Protein AF-A0A8T7CTF7-F1 (afdb_monomer_lite)

Foldseek 3Di:
DPPVVVLVVVLVVLVVVVVVLLVVVVVVLVVVLVVLVVVLVVLVVVLVVLVVVLVVLVVVVVVVVVVVVVDPDDDDPVNVVVVVVNVVSNVLNVVLNVVSVVLNVQSVVLSVVSVVLSVVLVVLVVVLVVVLVVCVVPDSVVSVVSSVVNVVSSVVSVVVNVVSDGDPDPDPPDPDDPDD

Radius of gyration: 29.16 Å; chains: 1; bounding box: 68×22×89 Å

Sequence (180 aa):
MNESNTDDTEANEMLASLANDIVNLMLREHQSIHQELDHVSNLISDASKSLSSSFDEINTIAIKQNSLLNTDSKVSKETSDDLATQLKKNQLNVVTALQFDDIVQQLTKHSQSRTSHIQMMFNKLATYLDEIKELEYKSAPAINDRIHDLRHDVAKLRIELEKENPVKQTSLSTGKTELF

Secondary structure (DSSP, 8-state):
--SHHHHHHHHHHHHHHHHHHHHHHHHHHHHHHHHHHHHHHHHHHHHHHHHHHHHHHHHHHHHHHHHHHHS-----HHHHHHHHHHHHHHHHHHHHHHHHHHHHHHHHHHHHHHHHHHHHHHHHHHHHHHHHHHHTTS-HHHHHHHHHHHHHHHHHHHHHHHH--------SSS------

pLDDT: mean 72.32, std 11.38, range [35.06, 88.56]

Structure (mmCIF, N/CA/C/O backbone):
data_AF-A0A8T7CTF7-F1
#
_entry.id   AF-A0A8T7CTF7-F1
#
loop_
_atom_site.group_PDB
_atom_site.id
_atom_site.type_symbol
_atom_site.label_atom_id
_atom_site.label_alt_id
_atom_site.label_comp_id
_atom_site.label_asym_id
_atom_site.label_entity_id
_atom_site.label_seq_id
_atom_site.pdbx_PDB_ins_code
_atom_site.Cartn_x
_atom_site.Cartn_y
_atom_site.Cartn_z
_atom_site.occupancy
_atom_site.B_iso_or_equiv
_atom_site.auth_seq_id
_atom_site.auth_comp_id
_atom_site.auth_asym_id
_atom_site.auth_atom_id
_atom_site.pdbx_PDB_model_num
ATOM 1 N N . MET A 1 1 ? 33.458 -0.706 -40.848 1.00 43.38 1 MET A N 1
ATOM 2 C CA . MET A 1 1 ? 32.099 -1.274 -40.691 1.00 43.38 1 MET A CA 1
ATOM 3 C C . MET A 1 1 ? 31.986 -2.070 -39.380 1.00 43.38 1 MET A C 1
ATOM 5 O O . MET A 1 1 ? 31.510 -3.190 -39.410 1.00 43.38 1 MET A O 1
ATOM 9 N N . ASN A 1 2 ? 32.408 -1.508 -38.234 1.00 49.97 2 ASN A N 1
ATOM 10 C CA . ASN A 1 2 ? 32.326 -2.175 -36.916 1.00 49.97 2 ASN A CA 1
ATOM 11 C C . ASN A 1 2 ? 31.621 -1.332 -35.830 1.00 49.97 2 ASN A C 1
ATOM 13 O O . ASN A 1 2 ? 31.366 -1.853 -34.753 1.00 49.97 2 ASN A O 1
ATOM 17 N N . GLU A 1 3 ? 31.292 -0.062 -36.087 1.00 53.16 3 GLU A N 1
ATOM 18 C CA . GLU A 1 3 ? 30.672 0.820 -35.079 1.00 53.16 3 GLU A CA 1
ATOM 19 C C . GLU A 1 3 ? 29.203 0.448 -34.799 1.00 53.16 3 GLU A C 1
ATOM 21 O O . GLU A 1 3 ? 28.811 0.379 -33.643 1.00 53.16 3 GLU A O 1
ATOM 26 N N . SER A 1 4 ? 28.434 0.044 -35.819 1.00 55.75 4 SER A N 1
ATOM 27 C CA . SER A 1 4 ? 26.998 -0.284 -35.685 1.00 55.75 4 SER A CA 1
ATOM 28 C C . SER A 1 4 ? 26.672 -1.429 -34.715 1.00 55.75 4 SER A C 1
ATOM 30 O O . SER A 1 4 ? 25.605 -1.410 -34.126 1.00 55.75 4 SER A O 1
ATOM 32 N N . ASN A 1 5 ? 27.552 -2.422 -34.537 1.00 58.00 5 ASN A N 1
ATOM 33 C CA . ASN A 1 5 ? 27.289 -3.543 -33.616 1.00 58.00 5 ASN A CA 1
ATOM 34 C C . ASN A 1 5 ? 27.595 -3.199 -32.150 1.00 58.00 5 ASN A C 1
ATOM 36 O O . ASN A 1 5 ? 27.171 -3.920 -31.248 1.00 58.00 5 ASN A O 1
ATOM 40 N N . THR A 1 6 ? 28.378 -2.146 -31.909 1.00 61.66 6 THR A N 1
ATOM 41 C CA . THR A 1 6 ? 28.831 -1.787 -30.558 1.00 61.66 6 THR A CA 1
ATOM 42 C C . THR A 1 6 ? 27.754 -0.962 -29.851 1.00 61.66 6 THR A C 1
ATOM 44 O O . THR A 1 6 ? 27.415 -1.267 -28.710 1.00 61.66 6 THR A O 1
ATOM 47 N N . ASP A 1 7 ? 27.132 -0.027 -30.574 1.00 65.06 7 ASP A N 1
ATOM 48 C CA . ASP A 1 7 ? 26.061 0.838 -30.060 1.00 65.06 7 ASP A CA 1
ATOM 49 C C . ASP A 1 7 ? 24.777 0.052 -29.721 1.00 65.06 7 ASP A C 1
ATOM 51 O O . ASP A 1 7 ? 24.161 0.284 -28.681 1.00 65.06 7 ASP A O 1
ATOM 55 N N . ASP A 1 8 ? 24.409 -0.945 -30.537 1.00 68.62 8 ASP A N 1
ATOM 56 C CA . ASP A 1 8 ? 23.257 -1.823 -30.265 1.00 68.62 8 ASP A CA 1
ATOM 57 C C . ASP A 1 8 ? 23.492 -2.725 -29.039 1.00 68.62 8 ASP A C 1
ATOM 59 O O . ASP A 1 8 ? 22.556 -3.088 -28.322 1.00 68.62 8 ASP A O 1
ATOM 63 N N . THR A 1 9 ? 24.749 -3.096 -28.775 1.00 76.50 9 THR A N 1
ATOM 64 C CA . THR A 1 9 ? 25.109 -3.892 -27.593 1.00 76.50 9 THR A CA 1
ATOM 65 C C . THR A 1 9 ? 25.023 -3.037 -26.326 1.00 76.50 9 THR A C 1
ATOM 67 O O . THR A 1 9 ? 24.465 -3.483 -25.325 1.00 76.50 9 THR A O 1
ATOM 70 N N . GLU A 1 10 ? 25.490 -1.787 -26.383 1.00 79.81 10 GLU A N 1
ATOM 71 C CA . GLU A 1 10 ? 25.429 -0.838 -25.267 1.00 79.81 10 GLU A CA 1
ATOM 72 C C . GLU A 1 10 ? 23.982 -0.482 -24.884 1.00 79.81 10 GLU A C 1
ATOM 74 O O . GLU A 1 10 ? 23.618 -0.562 -23.708 1.00 79.81 10 GLU A O 1
ATOM 79 N N . ALA A 1 11 ? 23.119 -0.179 -25.860 1.00 75.81 11 ALA A N 1
ATOM 80 C CA . ALA A 1 11 ? 21.706 0.114 -25.606 1.00 75.81 11 ALA A CA 1
ATOM 81 C C . ALA A 1 11 ? 20.974 -1.076 -24.952 1.00 75.81 11 ALA A C 1
ATOM 83 O O . ALA A 1 11 ? 20.190 -0.901 -24.013 1.00 75.81 11 ALA A O 1
ATOM 84 N N . ASN A 1 12 ? 21.271 -2.302 -25.398 1.00 78.88 12 ASN A N 1
ATOM 85 C CA . ASN A 1 12 ? 20.717 -3.523 -24.812 1.00 78.88 12 ASN A CA 1
ATOM 86 C C . ASN A 1 12 ? 21.196 -3.753 -23.370 1.00 78.88 12 ASN A C 1
ATOM 88 O O . ASN A 1 12 ? 20.395 -4.128 -22.510 1.00 78.88 12 ASN A O 1
ATOM 92 N N . GLU A 1 13 ? 22.472 -3.499 -23.074 1.00 84.50 13 GLU A N 1
ATOM 93 C CA . GLU A 1 13 ? 22.997 -3.572 -21.706 1.00 84.50 13 GLU A CA 1
ATOM 94 C C . GLU A 1 13 ? 22.360 -2.516 -20.789 1.00 84.50 13 GLU A C 1
ATOM 96 O O . GLU A 1 13 ? 21.989 -2.826 -19.650 1.00 84.50 13 GLU A O 1
ATOM 101 N N . MET A 1 14 ? 22.160 -1.287 -21.280 1.00 82.69 14 MET A N 1
ATOM 102 C CA . MET A 1 14 ? 21.491 -0.227 -20.519 1.00 82.69 14 MET A CA 1
ATOM 103 C C . MET A 1 14 ? 20.020 -0.562 -20.233 1.00 82.69 14 MET A C 1
ATOM 105 O O . MET A 1 14 ? 19.567 -0.386 -19.099 1.00 82.69 14 MET A O 1
ATOM 109 N N . LEU A 1 15 ? 19.288 -1.100 -21.215 1.00 81.19 15 LEU A N 1
ATOM 110 C CA . LEU A 1 15 ? 17.910 -1.571 -21.035 1.00 81.19 15 LEU A CA 1
ATOM 111 C C . LEU A 1 15 ? 17.820 -2.725 -20.035 1.00 81.19 15 LEU A C 1
ATOM 113 O O . LEU A 1 15 ? 16.949 -2.712 -19.166 1.00 81.19 15 LEU A O 1
ATOM 117 N N . ALA A 1 16 ? 18.727 -3.700 -20.118 1.00 83.75 16 ALA A N 1
ATOM 118 C CA . ALA A 1 16 ? 18.762 -4.827 -19.189 1.00 83.75 16 ALA A CA 1
ATOM 119 C C . ALA A 1 16 ? 19.041 -4.369 -17.747 1.00 83.75 16 ALA A C 1
ATOM 121 O O . ALA A 1 16 ? 18.380 -4.817 -16.807 1.00 83.75 16 ALA A O 1
ATOM 122 N N . SER A 1 17 ? 19.981 -3.437 -17.573 1.00 87.38 17 SER A N 1
ATOM 123 C CA . SER A 1 17 ? 20.294 -2.824 -16.278 1.00 87.38 17 SER A CA 1
ATOM 124 C C . SER A 1 17 ? 19.093 -2.065 -15.703 1.00 87.38 17 SER A C 1
ATOM 126 O O . SER A 1 17 ? 18.714 -2.272 -14.552 1.00 87.38 17 SER A O 1
ATOM 128 N N . LEU A 1 18 ? 18.424 -1.259 -16.528 1.00 82.56 18 LEU A N 1
ATOM 129 C CA . LEU A 1 18 ? 17.242 -0.492 -16.140 1.00 82.56 18 LEU A CA 1
ATOM 130 C C . LEU A 1 18 ? 16.040 -1.381 -15.802 1.00 82.56 18 LEU A C 1
ATOM 132 O O . LEU A 1 18 ? 15.347 -1.133 -14.817 1.00 82.56 18 LEU A O 1
ATOM 136 N N . ALA A 1 19 ? 15.812 -2.444 -16.573 1.00 81.62 19 ALA A N 1
ATOM 137 C CA . ALA A 1 19 ? 14.786 -3.435 -16.269 1.00 81.62 19 ALA A CA 1
ATOM 138 C C . ALA A 1 19 ? 15.042 -4.085 -14.903 1.00 81.62 19 ALA A C 1
ATOM 140 O O . ALA A 1 19 ? 14.116 -4.234 -14.106 1.00 81.62 19 ALA A O 1
ATOM 141 N N . ASN A 1 20 ? 16.300 -4.406 -14.594 1.00 85.19 20 ASN A N 1
ATOM 142 C CA . ASN A 1 20 ? 16.678 -4.937 -13.290 1.00 85.19 20 ASN A CA 1
ATOM 143 C C . ASN A 1 20 ? 16.471 -3.904 -12.164 1.00 85.19 20 ASN A C 1
ATOM 145 O O . ASN A 1 20 ? 15.937 -4.252 -11.112 1.00 85.19 20 ASN A O 1
ATOM 149 N N . ASP A 1 21 ? 16.824 -2.631 -12.381 1.00 84.38 21 ASP A N 1
ATOM 150 C CA . ASP A 1 21 ? 16.579 -1.539 -11.424 1.00 84.38 21 ASP A CA 1
ATOM 151 C C . ASP A 1 21 ? 15.076 -1.398 -11.109 1.00 84.38 21 ASP A C 1
ATOM 153 O O . ASP A 1 21 ? 14.685 -1.320 -9.941 1.00 84.38 21 ASP A O 1
ATOM 157 N N . ILE A 1 22 ? 14.222 -1.441 -12.137 1.00 82.50 22 ILE A N 1
ATOM 158 C CA . ILE A 1 22 ? 12.761 -1.357 -12.003 1.00 82.50 22 ILE A CA 1
ATOM 159 C C . ILE A 1 22 ? 12.200 -2.583 -11.281 1.00 82.50 22 ILE A C 1
ATOM 161 O O . ILE A 1 22 ? 11.386 -2.431 -10.372 1.00 82.50 22 ILE A O 1
ATOM 165 N N . VAL A 1 23 ? 12.631 -3.796 -11.640 1.00 83.50 23 VAL A N 1
ATOM 166 C CA . VAL A 1 23 ? 12.181 -5.031 -10.976 1.00 83.50 23 VAL A CA 1
ATOM 167 C C . VAL A 1 23 ? 12.571 -5.028 -9.500 1.00 83.50 23 VAL A C 1
ATOM 169 O O . VAL A 1 23 ? 11.744 -5.351 -8.649 1.00 83.50 23 VAL A O 1
ATOM 172 N N . ASN A 1 24 ? 13.795 -4.615 -9.172 1.00 86.50 24 ASN A N 1
ATOM 173 C CA . ASN A 1 24 ? 14.245 -4.528 -7.784 1.00 86.50 24 ASN A CA 1
ATOM 174 C C . ASN A 1 24 ? 13.463 -3.476 -6.993 1.00 86.50 24 ASN A C 1
ATOM 176 O O . ASN A 1 24 ? 13.080 -3.736 -5.850 1.00 86.50 24 ASN A O 1
ATOM 180 N N . LEU A 1 25 ? 13.183 -2.316 -7.599 1.00 84.62 25 LEU A N 1
ATOM 181 C CA . LEU A 1 25 ? 12.315 -1.307 -6.998 1.00 84.62 25 LEU A CA 1
ATOM 182 C C . LEU A 1 25 ? 10.919 -1.891 -6.749 1.00 84.62 25 LEU A C 1
ATOM 184 O O . LEU A 1 25 ? 10.440 -1.858 -5.623 1.00 84.62 25 LEU A O 1
ATOM 188 N N . MET A 1 26 ? 10.313 -2.529 -7.748 1.00 81.25 26 MET A N 1
ATOM 189 C CA . MET A 1 26 ? 8.994 -3.156 -7.635 1.00 81.25 26 MET A CA 1
ATOM 190 C C . MET A 1 26 ? 8.918 -4.216 -6.538 1.00 81.25 26 MET A C 1
ATOM 192 O O . MET A 1 26 ? 7.953 -4.240 -5.776 1.00 81.25 26 MET A O 1
ATOM 196 N N . LEU A 1 27 ? 9.925 -5.085 -6.435 1.00 83.25 27 LEU A N 1
ATOM 197 C CA . LEU A 1 27 ? 9.985 -6.102 -5.388 1.00 83.25 27 LEU A CA 1
ATOM 198 C C . LEU A 1 27 ? 10.061 -5.466 -3.999 1.00 83.25 27 LEU A C 1
ATOM 200 O O . LEU A 1 27 ? 9.336 -5.887 -3.097 1.00 83.25 27 LEU A O 1
ATOM 204 N N . ARG A 1 28 ? 10.893 -4.431 -3.836 1.00 85.25 28 ARG A N 1
ATOM 205 C CA . ARG A 1 28 ? 11.005 -3.678 -2.581 1.00 85.25 28 ARG A CA 1
ATOM 206 C C . ARG A 1 28 ? 9.681 -3.008 -2.214 1.00 85.25 28 ARG A C 1
ATOM 208 O O . ARG A 1 28 ? 9.237 -3.120 -1.074 1.00 85.25 28 ARG A O 1
ATOM 215 N N . GLU A 1 29 ? 9.041 -2.346 -3.169 1.00 80.75 29 GLU A N 1
ATOM 216 C CA . GLU A 1 29 ? 7.779 -1.641 -2.942 1.00 80.75 29 GLU A CA 1
ATOM 217 C C . GLU A 1 29 ? 6.635 -2.604 -2.615 1.00 80.75 29 GLU A C 1
ATOM 219 O O . GLU A 1 29 ? 5.887 -2.379 -1.665 1.00 80.75 29 GLU A O 1
ATOM 224 N N . HIS A 1 30 ? 6.547 -3.728 -3.328 1.00 81.00 30 HIS A N 1
ATOM 225 C CA . HIS A 1 30 ? 5.582 -4.782 -3.031 1.00 81.00 30 HIS A CA 1
ATOM 226 C C . HIS A 1 30 ? 5.777 -5.344 -1.615 1.00 81.00 30 HIS A C 1
ATOM 228 O O . HIS A 1 30 ? 4.807 -5.535 -0.882 1.00 81.00 30 HIS A O 1
ATOM 234 N N . GLN A 1 31 ? 7.026 -5.587 -1.202 1.00 81.88 31 GLN A N 1
ATOM 235 C CA . GLN A 1 31 ? 7.335 -6.028 0.161 1.00 81.88 31 GLN A CA 1
ATOM 236 C C . GLN A 1 31 ? 6.938 -4.981 1.210 1.00 81.88 31 GLN A C 1
ATOM 238 O O . GLN A 1 31 ? 6.346 -5.350 2.222 1.00 81.88 31 GLN A O 1
ATOM 243 N N . SER A 1 32 ? 7.205 -3.695 0.959 1.00 80.56 32 SER A N 1
ATOM 244 C CA . SER A 1 32 ? 6.798 -2.589 1.841 1.00 80.56 32 SER A CA 1
ATOM 245 C C . SER A 1 32 ? 5.283 -2.543 2.022 1.00 80.56 32 SER A C 1
ATOM 247 O O . SER A 1 32 ? 4.796 -2.534 3.148 1.00 80.56 32 SER A O 1
ATOM 249 N N . ILE A 1 33 ? 4.528 -2.590 0.919 1.00 78.69 33 ILE A N 1
ATOM 250 C CA . ILE A 1 33 ? 3.060 -2.575 0.951 1.00 78.69 33 ILE A CA 1
ATOM 251 C C . ILE A 1 33 ? 2.529 -3.784 1.725 1.00 78.69 33 ILE A C 1
ATOM 253 O O . ILE A 1 33 ? 1.602 -3.645 2.517 1.00 78.69 33 ILE A O 1
ATOM 257 N N . HIS A 1 34 ? 3.119 -4.966 1.537 1.00 80.00 34 HIS A N 1
ATOM 258 C CA . HIS A 1 34 ? 2.694 -6.162 2.262 1.00 80.00 34 HIS A CA 1
ATOM 259 C C . HIS A 1 34 ? 2.914 -6.029 3.776 1.00 80.00 34 HIS A C 1
ATOM 261 O O . HIS A 1 34 ? 2.011 -6.322 4.553 1.00 80.00 34 HIS A O 1
ATOM 267 N N . GLN A 1 35 ? 4.072 -5.509 4.194 1.00 81.25 35 GLN A N 1
ATOM 268 C CA . GLN A 1 35 ? 4.367 -5.243 5.606 1.00 81.25 35 GLN A CA 1
ATOM 269 C C . GLN A 1 35 ? 3.410 -4.205 6.211 1.00 81.25 35 GLN A C 1
ATOM 271 O O . GLN A 1 35 ? 2.956 -4.366 7.343 1.00 81.25 35 GLN A O 1
ATOM 276 N N . GLU A 1 36 ? 3.076 -3.157 5.456 1.00 73.81 36 GLU A N 1
ATOM 277 C CA . GLU A 1 36 ? 2.097 -2.146 5.866 1.00 73.81 36 GLU A CA 1
ATOM 278 C C . GLU A 1 36 ? 0.695 -2.752 6.031 1.00 73.81 36 GLU A C 1
ATOM 280 O O . GLU A 1 36 ? 0.028 -2.497 7.034 1.00 73.81 36 GLU A O 1
ATOM 285 N N . LEU A 1 37 ? 0.258 -3.602 5.097 1.00 76.25 37 LEU A N 1
ATOM 286 C CA . LEU A 1 37 ? -1.033 -4.293 5.177 1.00 76.25 37 LEU A CA 1
ATOM 287 C C . LEU A 1 37 ? -1.098 -5.275 6.351 1.00 76.25 37 LEU A C 1
ATOM 289 O O . LEU A 1 37 ? -2.116 -5.324 7.043 1.00 76.25 37 LEU A O 1
ATOM 293 N N . ASP A 1 38 ? -0.021 -6.012 6.622 1.00 77.94 38 ASP A N 1
ATOM 294 C CA . ASP A 1 38 ? 0.072 -6.884 7.796 1.00 77.94 38 ASP A CA 1
ATOM 295 C C . ASP A 1 38 ? -0.017 -6.076 9.097 1.00 77.94 38 ASP A C 1
ATOM 297 O O . ASP A 1 38 ? -0.706 -6.470 10.042 1.00 77.94 38 ASP A O 1
ATOM 301 N N . HIS A 1 39 ? 0.632 -4.910 9.149 1.00 74.06 39 HIS A N 1
ATOM 302 C CA . HIS A 1 39 ? 0.537 -4.009 10.294 1.00 74.06 39 HIS A CA 1
ATOM 303 C C . HIS A 1 39 ? -0.895 -3.493 10.499 1.00 74.06 39 HIS A C 1
ATOM 305 O O . HIS A 1 39 ? -1.413 -3.569 11.616 1.00 74.06 39 HIS A O 1
ATOM 311 N N . VAL A 1 40 ? -1.566 -3.054 9.427 1.00 70.88 40 VAL A N 1
ATOM 312 C CA . VAL A 1 40 ? -2.987 -2.667 9.459 1.00 70.88 40 VAL A CA 1
ATOM 313 C C . VAL A 1 40 ? -3.846 -3.826 9.958 1.00 70.88 40 VAL A C 1
ATOM 315 O O . VAL A 1 40 ? -4.657 -3.636 10.856 1.00 70.88 40 VAL A O 1
ATOM 318 N N . SER A 1 41 ? -3.651 -5.034 9.428 1.00 73.38 41 SER A N 1
ATOM 319 C CA . SER A 1 41 ? -4.404 -6.227 9.829 1.00 73.38 41 SER A CA 1
ATOM 320 C C . SER A 1 41 ? -4.281 -6.507 11.333 1.00 73.38 41 SER A C 1
ATOM 322 O O . SER A 1 41 ? -5.285 -6.732 12.016 1.00 73.38 41 SER A O 1
ATOM 324 N N . ASN A 1 42 ? -3.068 -6.397 11.881 1.00 76.88 42 ASN A N 1
ATOM 325 C CA . ASN A 1 42 ? -2.827 -6.550 13.315 1.00 76.88 42 ASN A CA 1
ATOM 326 C C . ASN A 1 42 ? -3.526 -5.457 14.137 1.00 76.88 42 ASN A C 1
ATOM 328 O O . ASN A 1 42 ? -4.205 -5.774 15.115 1.00 76.88 42 ASN A O 1
ATOM 332 N N . LEU A 1 43 ? -3.438 -4.192 13.710 1.00 71.62 43 LEU A N 1
ATOM 333 C CA . LEU A 1 43 ? -4.135 -3.080 14.362 1.00 71.62 43 LEU A CA 1
ATOM 334 C C . LEU A 1 43 ? -5.660 -3.249 14.325 1.00 71.62 43 LEU A C 1
ATOM 336 O O . LEU A 1 43 ? -6.319 -2.999 15.333 1.00 71.62 43 LEU A O 1
ATOM 340 N N . ILE A 1 44 ? -6.226 -3.715 13.203 1.00 69.88 44 ILE A N 1
ATOM 341 C CA . ILE A 1 44 ? -7.660 -4.026 13.069 1.00 69.88 44 ILE A CA 1
ATOM 342 C C . ILE A 1 44 ? -8.048 -5.131 14.050 1.00 69.88 44 ILE A C 1
ATOM 344 O O . ILE A 1 44 ? -9.052 -5.009 14.751 1.00 69.88 44 ILE A O 1
ATOM 348 N N . SER A 1 45 ? -7.255 -6.201 14.122 1.00 74.69 45 SER A N 1
ATOM 349 C CA . SER A 1 45 ? -7.476 -7.294 15.070 1.00 74.69 45 SER A CA 1
ATOM 350 C C . SER A 1 45 ? -7.475 -6.785 16.516 1.00 74.69 45 SER A C 1
ATOM 352 O O . SER A 1 45 ? -8.365 -7.134 17.293 1.00 74.69 45 SER A O 1
ATOM 354 N N . ASP A 1 46 ? -6.517 -5.936 16.886 1.00 74.44 46 ASP A N 1
ATOM 355 C CA . ASP A 1 46 ? -6.403 -5.415 18.250 1.00 74.44 46 ASP A CA 1
ATOM 356 C C . ASP A 1 46 ? -7.524 -4.426 18.591 1.00 74.44 46 ASP A C 1
ATOM 358 O O . ASP A 1 46 ? -8.122 -4.517 19.667 1.00 74.44 46 ASP A O 1
ATOM 362 N N . ALA A 1 47 ? -7.888 -3.544 17.658 1.00 69.19 47 ALA A N 1
ATOM 363 C CA . ALA A 1 47 ? -9.034 -2.653 17.805 1.00 69.19 47 ALA A CA 1
ATOM 364 C C . ALA A 1 47 ? -10.350 -3.439 17.916 1.00 69.19 47 ALA A C 1
ATOM 366 O O . ALA A 1 47 ? -11.177 -3.131 18.771 1.00 69.19 47 ALA A O 1
ATOM 367 N N . SER A 1 48 ? -10.525 -4.495 17.115 1.00 69.19 48 SER A N 1
ATOM 368 C CA . SER A 1 48 ? -11.692 -5.381 17.173 1.00 69.19 48 SER A CA 1
ATOM 369 C C . SER A 1 48 ? -11.796 -6.095 18.522 1.00 69.19 48 SER A C 1
ATOM 371 O O . SER A 1 48 ? -12.864 -6.080 19.137 1.00 69.19 48 SER A O 1
ATOM 373 N N . LYS A 1 49 ? -10.688 -6.643 19.040 1.00 76.75 49 LYS A N 1
ATOM 374 C CA . LYS A 1 49 ? -10.640 -7.237 20.387 1.00 76.75 49 LYS A CA 1
ATOM 375 C C . LYS A 1 49 ? -10.977 -6.208 21.465 1.00 76.75 49 LYS A C 1
ATOM 377 O O . LYS A 1 49 ? -11.757 -6.509 22.366 1.00 76.75 49 LYS A O 1
ATOM 382 N N . SER A 1 50 ? -10.429 -4.997 21.358 1.00 73.94 50 SER A N 1
ATOM 383 C CA . SER A 1 50 ? -10.689 -3.908 22.304 1.00 73.94 50 SER A CA 1
ATOM 384 C C . SER A 1 50 ? -12.160 -3.475 22.287 1.00 73.94 50 SER A C 1
ATOM 386 O O . SER A 1 50 ? -12.789 -3.366 23.340 1.00 73.94 50 SER A O 1
ATOM 388 N N . LEU A 1 51 ? -12.759 -3.319 21.102 1.00 69.94 51 LEU A N 1
ATOM 389 C CA . LEU A 1 51 ? -14.182 -3.007 20.934 1.00 69.94 51 LEU A CA 1
ATOM 390 C C . LEU A 1 51 ? -15.085 -4.130 21.450 1.00 69.94 51 LEU A C 1
ATOM 392 O O . LEU A 1 51 ? -16.063 -3.840 22.133 1.00 69.94 51 LEU A O 1
ATOM 396 N N . SER A 1 52 ? -14.748 -5.395 21.183 1.00 72.75 52 SER A N 1
ATOM 397 C CA . SER A 1 52 ? -15.499 -6.542 21.708 1.00 72.75 52 SER A CA 1
ATOM 398 C C . SER A 1 52 ? -15.464 -6.562 23.235 1.00 72.75 52 SER A C 1
ATOM 400 O O . SER A 1 52 ? -16.514 -6.631 23.866 1.00 72.75 52 SER A O 1
ATOM 402 N N . SER A 1 53 ? -14.280 -6.386 23.833 1.00 75.44 53 SER A N 1
ATOM 403 C CA . SER A 1 53 ? -14.132 -6.273 25.290 1.00 75.44 53 SER A CA 1
ATOM 404 C C . SER A 1 53 ? -14.925 -5.088 25.844 1.00 75.44 53 SER A C 1
ATOM 406 O O . SER A 1 53 ? -15.568 -5.201 26.883 1.00 75.44 53 SER A O 1
ATOM 408 N N . SER A 1 54 ? -14.921 -3.952 25.142 1.00 72.00 54 SER A N 1
ATOM 409 C CA . SER A 1 54 ? -15.689 -2.763 25.527 1.00 72.00 54 SER A CA 1
ATOM 410 C C . SER A 1 54 ? -17.191 -3.029 25.498 1.00 72.00 54 SER A C 1
ATOM 412 O O . SER A 1 54 ? -17.911 -2.598 26.393 1.00 72.00 54 SER A O 1
ATOM 414 N N . PHE A 1 55 ? -17.673 -3.743 24.481 1.00 73.56 55 PHE A N 1
ATOM 415 C CA . PHE A 1 55 ? -19.082 -4.085 24.343 1.00 73.56 55 PHE A CA 1
ATOM 416 C C . PHE A 1 55 ? -19.530 -5.079 25.417 1.00 73.56 55 PHE A C 1
ATOM 418 O O . PHE A 1 55 ? -20.577 -4.872 26.028 1.00 73.56 55 PHE A O 1
ATOM 425 N N . ASP A 1 56 ? -18.722 -6.099 25.709 1.00 77.81 56 ASP A N 1
ATOM 426 C CA . ASP A 1 56 ? -18.986 -7.058 26.788 1.00 77.81 56 ASP A CA 1
ATOM 427 C C . ASP A 1 56 ? -19.051 -6.362 28.154 1.00 77.81 56 ASP A C 1
ATOM 429 O O . ASP A 1 56 ? -19.929 -6.644 28.979 1.00 77.81 56 ASP A O 1
ATOM 433 N N . GLU A 1 57 ? -18.166 -5.390 28.381 1.00 77.19 57 GLU A N 1
ATOM 434 C CA . GLU A 1 57 ? -18.179 -4.558 29.580 1.00 77.19 57 GLU A CA 1
ATOM 435 C C . GLU A 1 57 ? -19.416 -3.664 29.642 1.00 77.19 57 GLU A C 1
ATOM 437 O O . GLU A 1 57 ? -20.116 -3.686 30.651 1.00 77.19 57 GLU A O 1
ATOM 442 N N . ILE A 1 58 ? -19.749 -2.936 28.571 1.00 74.62 58 ILE A N 1
ATOM 443 C CA . ILE A 1 58 ? -20.969 -2.116 28.497 1.00 74.62 58 ILE A CA 1
ATOM 444 C C . ILE A 1 58 ? -22.213 -2.969 28.739 1.00 74.62 58 ILE A C 1
ATOM 446 O O . ILE A 1 58 ? -23.094 -2.560 29.492 1.00 74.62 58 ILE A O 1
ATOM 450 N N . ASN A 1 59 ? -22.285 -4.160 28.149 1.00 73.81 59 ASN A N 1
ATOM 451 C CA . ASN A 1 59 ? -23.400 -5.077 28.338 1.00 73.81 59 ASN A CA 1
ATOM 452 C C . ASN A 1 59 ? -23.495 -5.538 29.801 1.00 73.81 59 ASN A C 1
ATOM 454 O O . ASN A 1 59 ? -24.568 -5.507 30.402 1.00 73.81 59 ASN A O 1
ATOM 458 N N . THR A 1 60 ? -22.361 -5.870 30.422 1.00 77.31 60 THR A N 1
ATOM 459 C CA . THR A 1 60 ? -22.294 -6.204 31.854 1.00 77.31 60 THR A CA 1
ATOM 460 C C . THR A 1 60 ? -22.770 -5.039 32.728 1.00 77.31 60 THR A C 1
ATOM 462 O O . THR A 1 60 ? -23.516 -5.243 33.689 1.00 77.31 60 THR A O 1
ATOM 465 N N . ILE A 1 61 ? -22.381 -3.809 32.385 1.00 72.38 61 ILE A N 1
ATOM 466 C CA . ILE A 1 61 ? -22.802 -2.586 33.077 1.00 72.38 61 ILE A CA 1
ATOM 467 C C . ILE A 1 61 ? -24.299 -2.357 32.902 1.00 72.38 61 ILE A C 1
ATOM 469 O O . ILE A 1 61 ? -24.976 -2.080 33.884 1.00 72.38 61 ILE A O 1
ATOM 473 N N . ALA A 1 62 ? -24.832 -2.505 31.690 1.00 71.50 62 ALA A N 1
ATOM 474 C CA . ALA A 1 62 ? -26.252 -2.338 31.408 1.00 71.50 62 ALA A CA 1
ATOM 475 C C . ALA A 1 62 ? -27.098 -3.352 32.190 1.00 71.50 62 ALA A C 1
ATOM 477 O O . ALA A 1 62 ? -28.111 -2.984 32.783 1.00 71.50 62 ALA A O 1
ATOM 478 N N . ILE A 1 63 ? -26.648 -4.610 32.274 1.00 73.62 63 ILE A N 1
ATOM 479 C CA . ILE A 1 63 ? -27.285 -5.643 33.102 1.00 73.62 63 ILE A CA 1
ATOM 480 C C . ILE A 1 63 ?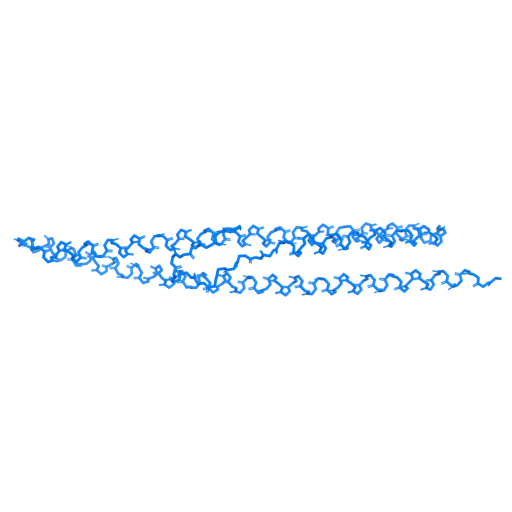 -27.240 -5.246 34.584 1.00 73.62 63 ILE A C 1
ATOM 482 O O . ILE A 1 63 ? -28.272 -5.290 35.256 1.00 73.62 63 ILE A O 1
ATOM 486 N N . LYS A 1 64 ? -26.081 -4.799 35.095 1.00 74.19 64 LYS A N 1
ATOM 487 C CA . LYS A 1 64 ? -25.953 -4.299 36.475 1.00 74.19 64 LYS A CA 1
ATOM 488 C C . LYS A 1 64 ? -26.867 -3.099 36.736 1.00 74.19 64 LYS A C 1
ATOM 490 O O . LYS A 1 64 ? -27.601 -3.113 37.718 1.00 74.19 64 LYS A O 1
ATOM 495 N N . GLN A 1 65 ? -26.877 -2.093 35.866 1.00 68.19 65 GLN A N 1
ATOM 496 C CA . GLN A 1 65 ? -27.735 -0.911 35.979 1.00 68.19 65 GLN A CA 1
ATOM 497 C C . GLN A 1 65 ? -29.217 -1.286 35.970 1.00 68.19 65 GLN A C 1
ATOM 499 O O . GLN A 1 65 ? -29.972 -0.792 36.801 1.00 68.19 65 GLN A O 1
ATOM 504 N N . ASN A 1 66 ? -29.628 -2.199 35.089 1.00 69.62 66 ASN A N 1
ATOM 505 C CA . ASN A 1 66 ? -31.002 -2.687 35.047 1.00 69.62 66 ASN A CA 1
ATOM 506 C C . ASN A 1 66 ? -31.362 -3.448 36.336 1.00 69.62 66 ASN A C 1
ATOM 508 O O . ASN A 1 66 ? -32.449 -3.272 36.878 1.00 69.62 66 ASN A O 1
ATOM 512 N N . SER A 1 67 ? -30.442 -4.245 36.890 1.00 71.38 67 SER A N 1
ATOM 513 C CA . SER A 1 67 ? -30.662 -4.898 38.189 1.00 71.38 67 SER A CA 1
ATOM 514 C C . SER A 1 67 ? -30.798 -3.889 39.338 1.00 71.38 67 SER A C 1
ATOM 516 O O . SER A 1 67 ? -31.698 -4.036 40.158 1.00 71.38 67 SER A O 1
ATOM 518 N N . LEU A 1 68 ? -29.980 -2.828 39.342 1.00 67.94 68 LEU A N 1
ATOM 519 C CA . LEU A 1 68 ? -29.993 -1.767 40.353 1.00 67.94 68 LEU A CA 1
ATOM 520 C C . LEU A 1 68 ? -31.251 -0.895 40.276 1.00 67.94 68 LEU A C 1
ATOM 522 O O . LEU A 1 68 ? -31.789 -0.539 41.315 1.00 67.94 68 LEU A O 1
ATOM 526 N N . LEU A 1 69 ? -31.739 -0.579 39.071 1.00 65.81 69 LEU A N 1
ATOM 527 C CA . LEU A 1 69 ? -32.986 0.169 38.851 1.00 65.81 69 LEU A CA 1
ATOM 528 C C . LEU A 1 69 ? -34.228 -0.620 39.277 1.00 65.81 69 LEU A C 1
ATOM 530 O O . LEU A 1 69 ? -35.217 -0.023 39.690 1.00 65.81 69 LEU A O 1
ATOM 534 N N . ASN A 1 70 ? -34.175 -1.951 39.187 1.00 64.31 70 ASN A N 1
ATOM 535 C CA . ASN A 1 70 ? -35.255 -2.824 39.645 1.00 64.31 70 ASN A CA 1
ATOM 536 C C . ASN A 1 70 ? -35.218 -3.095 41.162 1.00 64.31 70 ASN A C 1
ATOM 538 O O . ASN A 1 70 ? -36.204 -3.582 41.715 1.00 64.31 70 ASN A O 1
ATOM 542 N N . THR A 1 71 ? -34.118 -2.780 41.854 1.00 57.88 71 THR A N 1
ATOM 543 C CA . THR A 1 71 ? -34.037 -2.809 43.322 1.00 57.88 71 THR A CA 1
ATOM 544 C C . THR A 1 71 ? -34.221 -1.408 43.897 1.00 57.88 71 THR A C 1
ATOM 546 O O . THR A 1 71 ? -33.376 -0.541 43.718 1.00 57.88 71 THR A O 1
ATOM 549 N N . ASP A 1 72 ? -35.311 -1.201 44.631 1.00 53.06 72 ASP A N 1
ATOM 550 C CA . ASP A 1 72 ? -35.827 0.081 45.148 1.00 53.06 72 ASP A CA 1
ATOM 551 C C . ASP A 1 72 ? -34.962 0.756 46.254 1.00 53.06 72 ASP A C 1
ATOM 553 O O . ASP A 1 72 ? -35.456 1.313 47.235 1.00 53.06 72 ASP A O 1
ATOM 557 N N . SER A 1 73 ? -33.632 0.663 46.173 1.00 51.09 73 SER A N 1
ATOM 558 C CA . SER A 1 73 ? -32.717 0.957 47.279 1.00 51.09 73 SER A CA 1
ATOM 559 C C . SER A 1 73 ? -31.759 2.113 46.989 1.00 51.09 73 SER A C 1
ATOM 561 O O . SER A 1 73 ? -30.990 2.072 46.034 1.00 51.09 73 SER A O 1
ATOM 563 N N . LYS A 1 74 ? -31.782 3.111 47.888 1.00 60.03 74 LYS A N 1
ATOM 564 C CA . LYS A 1 74 ? -30.782 4.176 48.110 1.00 60.03 74 LYS A CA 1
ATOM 565 C C . LYS A 1 74 ? -29.430 3.912 47.425 1.00 60.03 74 LYS A C 1
ATOM 567 O O . LYS A 1 74 ? -28.624 3.133 47.928 1.00 60.03 74 LYS A O 1
ATOM 572 N N . VAL A 1 75 ? -29.171 4.630 46.332 1.00 59.19 75 VAL A N 1
ATOM 573 C CA . VAL A 1 75 ? -27.879 4.649 45.628 1.00 59.19 75 VAL A CA 1
ATOM 574 C C . VAL A 1 75 ? -26.775 5.055 46.614 1.00 59.19 75 VAL A C 1
ATOM 576 O O . VAL A 1 75 ? -26.798 6.157 47.166 1.00 59.19 75 VAL A O 1
ATOM 579 N N . SER A 1 76 ? -25.839 4.145 46.894 1.00 60.28 76 SER A N 1
ATOM 580 C CA . SER A 1 76 ? -24.704 4.389 47.791 1.00 60.28 76 SER A CA 1
ATOM 581 C C . SER A 1 76 ? -23.590 5.156 47.064 1.00 60.28 76 SER A C 1
ATOM 583 O O . SER A 1 76 ? -23.460 5.102 45.845 1.00 60.28 76 SER A O 1
ATOM 585 N N . LYS A 1 77 ? -22.725 5.864 47.798 1.00 59.47 77 LYS A N 1
ATOM 586 C CA . LYS A 1 77 ? -21.572 6.573 47.204 1.00 59.47 77 LYS A CA 1
ATOM 587 C C . LYS A 1 77 ? -20.619 5.639 46.434 1.00 59.47 77 LYS A C 1
ATOM 589 O O . LYS A 1 77 ? -20.069 6.053 45.422 1.00 59.47 77 LYS A O 1
ATOM 594 N N . GLU A 1 78 ? -20.483 4.382 46.865 1.00 60.16 78 GLU A N 1
ATOM 595 C CA . GLU A 1 78 ? -19.656 3.362 46.193 1.00 60.16 78 GLU A CA 1
ATOM 596 C C . GLU A 1 78 ? -20.166 3.007 44.790 1.00 60.16 78 GLU A C 1
ATOM 598 O O . GLU A 1 78 ? -19.366 2.805 43.881 1.00 60.16 78 GLU A O 1
ATOM 603 N N . THR A 1 79 ? -21.487 2.990 44.575 1.00 65.06 79 THR A N 1
ATOM 604 C CA . THR A 1 79 ? -22.058 2.717 43.241 1.00 65.06 79 THR A CA 1
ATOM 605 C C . THR A 1 79 ? -21.838 3.878 42.268 1.00 65.06 79 THR A C 1
ATOM 607 O O . THR A 1 79 ? -21.739 3.652 41.064 1.00 65.06 79 THR A O 1
ATOM 610 N N . SER A 1 80 ? -21.691 5.109 42.770 1.00 65.19 80 SER A N 1
ATOM 611 C CA . SER A 1 80 ? -21.355 6.279 41.948 1.00 65.19 80 SER A CA 1
ATOM 612 C C . SER A 1 80 ? -19.888 6.291 41.501 1.00 65.19 80 SER A C 1
ATOM 614 O O . SER A 1 80 ? -19.609 6.705 40.375 1.00 65.19 80 SER A O 1
ATOM 616 N N . ASP A 1 81 ? -18.956 5.852 42.353 1.00 68.19 81 ASP A N 1
ATOM 617 C CA . ASP A 1 81 ? -17.528 5.786 42.007 1.00 68.19 81 ASP A CA 1
ATOM 618 C C . ASP A 1 81 ? -17.229 4.657 41.004 1.00 68.19 81 ASP A C 1
ATOM 620 O O . ASP A 1 81 ? -16.433 4.862 40.081 1.00 68.19 81 ASP A O 1
ATOM 624 N N . ASP A 1 82 ? -17.916 3.511 41.113 1.00 69.56 82 ASP A N 1
ATOM 625 C CA . ASP A 1 82 ? -17.829 2.399 40.147 1.00 69.56 82 ASP A CA 1
ATOM 626 C C . ASP A 1 82 ? -18.358 2.823 38.759 1.00 69.56 82 ASP A C 1
ATOM 628 O O . ASP A 1 82 ? -17.728 2.575 37.729 1.00 69.56 82 ASP A O 1
ATOM 632 N N . LEU A 1 83 ? -19.460 3.586 38.718 1.00 68.50 83 LEU A N 1
ATOM 633 C CA . LEU A 1 83 ? -19.983 4.156 37.470 1.00 68.50 83 LEU A CA 1
ATOM 634 C C . LEU A 1 83 ? -19.005 5.156 36.834 1.00 68.50 83 LEU A C 1
ATOM 636 O O . LEU A 1 83 ? -18.815 5.161 35.618 1.00 68.50 83 LEU A O 1
ATOM 640 N N . ALA A 1 84 ? -18.376 6.011 37.645 1.00 69.06 84 ALA A N 1
ATOM 641 C CA . ALA A 1 84 ? -17.428 7.013 37.167 1.00 69.06 84 ALA A CA 1
ATOM 642 C C . ALA A 1 84 ? -16.141 6.378 36.612 1.00 69.06 84 ALA A C 1
ATOM 644 O O . ALA A 1 84 ? -15.581 6.869 35.628 1.00 69.06 84 ALA A O 1
ATOM 645 N N . THR A 1 85 ? -15.675 5.273 37.204 1.00 72.62 85 THR A N 1
ATOM 646 C CA . THR A 1 85 ? -14.532 4.509 36.677 1.00 72.62 85 THR A CA 1
ATOM 647 C C . THR A 1 85 ? -14.884 3.781 35.382 1.00 72.62 85 THR A C 1
ATOM 649 O O . THR A 1 85 ? -14.098 3.812 34.435 1.00 72.62 85 THR A O 1
ATOM 652 N N . GLN A 1 86 ? -16.084 3.211 35.287 1.00 67.38 86 GLN A N 1
ATOM 653 C CA . GLN A 1 86 ? -16.581 2.574 34.065 1.00 67.38 86 GLN A CA 1
ATOM 654 C C . GLN A 1 86 ? -16.787 3.574 32.917 1.00 67.38 86 GLN A C 1
ATOM 656 O O . GLN A 1 86 ? -16.407 3.297 31.780 1.00 67.38 86 GLN A O 1
ATOM 661 N N . LEU A 1 87 ? -17.306 4.772 33.207 1.00 69.44 87 LEU A N 1
ATOM 662 C CA . LEU A 1 87 ? -17.441 5.846 32.221 1.00 69.44 87 LEU A CA 1
ATOM 663 C C . LEU A 1 87 ? -16.073 6.291 31.685 1.00 69.44 87 LEU A C 1
ATOM 665 O O . LEU A 1 87 ? -15.907 6.433 30.476 1.00 69.44 87 LEU A O 1
ATOM 669 N N . LYS A 1 88 ? -15.076 6.449 32.568 1.00 70.94 88 LYS A N 1
ATOM 670 C CA . LYS A 1 88 ? -13.692 6.751 32.165 1.00 70.94 88 LYS A CA 1
ATOM 671 C C . LYS A 1 88 ? -13.103 5.660 31.274 1.00 70.94 88 LYS A C 1
ATOM 673 O O . LYS A 1 88 ? -12.415 5.982 30.311 1.00 70.94 88 LYS A O 1
ATOM 678 N N . LYS A 1 89 ? -13.386 4.387 31.566 1.00 69.94 89 LYS A N 1
ATOM 679 C CA . LYS A 1 89 ? -12.923 3.259 30.751 1.00 69.94 89 LYS A CA 1
ATOM 680 C C . LYS A 1 89 ? -13.553 3.271 29.355 1.00 69.94 89 LYS A C 1
ATOM 682 O O . LYS A 1 89 ? -12.831 3.200 28.368 1.00 69.94 89 LYS A O 1
ATOM 687 N N . ASN A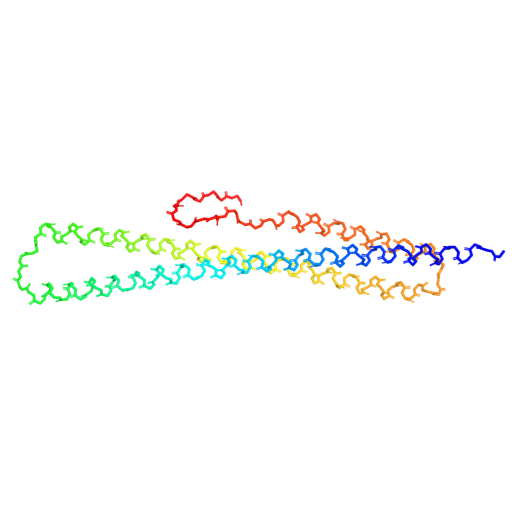 1 90 ? -14.864 3.494 29.264 1.00 69.75 90 ASN A N 1
ATOM 688 C CA . ASN A 1 90 ? -15.552 3.658 27.979 1.00 69.75 90 ASN A CA 1
ATOM 689 C C . ASN A 1 90 ? -15.047 4.864 27.184 1.00 69.75 90 ASN A C 1
ATOM 691 O O . ASN A 1 90 ? -14.883 4.775 25.970 1.00 69.75 90 ASN A O 1
ATOM 695 N N . GLN A 1 91 ? -14.766 5.981 27.856 1.00 69.81 91 GLN A N 1
ATOM 696 C CA . GLN A 1 91 ? -14.186 7.153 27.209 1.00 69.81 91 GLN A CA 1
ATOM 697 C C . GLN A 1 91 ? -12.805 6.835 26.616 1.00 69.81 91 GLN A C 1
ATOM 699 O O . GLN A 1 91 ? -12.513 7.258 25.500 1.00 69.81 91 GLN A O 1
ATOM 704 N N . LEU A 1 92 ? -11.988 6.041 27.318 1.00 69.00 92 LEU A N 1
ATOM 705 C CA . LEU A 1 92 ? -10.703 5.555 26.813 1.00 69.00 92 LEU A CA 1
ATOM 706 C C . LEU A 1 92 ? -10.880 4.677 25.566 1.00 69.00 92 LEU A C 1
ATOM 708 O O . LEU A 1 92 ? -10.191 4.885 24.573 1.00 69.00 92 LEU A O 1
ATOM 712 N N . ASN A 1 93 ? -11.854 3.766 25.585 1.00 68.50 93 ASN A N 1
ATOM 713 C CA . ASN A 1 93 ? -12.143 2.869 24.464 1.00 68.50 93 ASN A CA 1
ATOM 714 C C . ASN A 1 93 ? -12.600 3.633 23.208 1.00 68.50 93 ASN A C 1
ATOM 716 O O . ASN A 1 93 ? -12.175 3.311 22.100 1.00 68.50 93 ASN A O 1
ATOM 720 N N . VAL A 1 94 ? -13.413 4.686 23.370 1.00 69.62 94 VAL A N 1
ATOM 721 C CA . VAL A 1 94 ? -13.810 5.577 22.263 1.00 69.62 94 VAL A CA 1
ATOM 722 C C . VAL A 1 94 ? -12.604 6.325 21.697 1.00 69.62 94 VAL A C 1
ATOM 724 O O . VAL A 1 94 ? -12.461 6.415 20.480 1.00 69.62 94 VAL A O 1
ATOM 727 N N . VAL A 1 95 ? -11.711 6.831 22.554 1.00 70.81 95 VAL A N 1
ATOM 728 C CA . VAL A 1 95 ? -10.472 7.489 22.107 1.00 70.81 95 VAL A CA 1
ATOM 729 C C . VAL A 1 95 ? -9.596 6.517 21.314 1.00 70.81 95 VAL A C 1
ATOM 731 O O . VAL A 1 95 ? -9.118 6.880 20.243 1.00 70.81 95 VAL A O 1
ATOM 734 N N . THR A 1 96 ? -9.438 5.273 21.774 1.00 66.00 96 THR A N 1
ATOM 735 C CA . THR A 1 96 ? -8.688 4.241 21.043 1.00 66.00 96 THR A CA 1
ATOM 736 C C . THR A 1 96 ? -9.329 3.904 19.695 1.00 66.00 96 THR A C 1
ATOM 738 O O . THR A 1 96 ? -8.616 3.750 18.708 1.00 66.00 96 THR A O 1
ATOM 741 N N . ALA A 1 97 ? -10.662 3.839 19.615 1.00 69.12 97 ALA A N 1
ATOM 742 C CA . ALA A 1 97 ? -11.366 3.602 18.355 1.00 69.12 97 ALA A CA 1
ATOM 743 C C . ALA A 1 97 ? -11.168 4.749 17.345 1.00 69.12 97 ALA A C 1
ATOM 745 O O . ALA A 1 97 ? -10.959 4.493 16.162 1.00 69.12 97 ALA A O 1
ATOM 746 N N . LEU A 1 98 ? -11.174 6.005 17.807 1.00 70.62 98 LEU A N 1
ATOM 747 C CA . LEU A 1 98 ? -10.887 7.171 16.961 1.00 70.62 98 LEU A CA 1
ATOM 748 C C . LEU A 1 98 ? -9.426 7.204 16.491 1.00 70.62 98 LEU A C 1
ATOM 750 O O . LEU A 1 98 ? -9.157 7.538 15.343 1.00 70.62 98 LEU A O 1
ATOM 754 N N . GLN A 1 99 ? -8.484 6.831 17.360 1.00 69.75 99 GLN A N 1
ATOM 755 C CA . GLN A 1 99 ? -7.068 6.709 16.993 1.00 69.75 99 GLN A CA 1
ATOM 756 C C . GLN A 1 99 ? -6.846 5.614 15.950 1.00 69.75 99 GLN A C 1
ATOM 758 O O . GLN A 1 99 ? -6.052 5.783 15.032 1.00 69.75 99 GLN A O 1
ATOM 763 N N . PHE A 1 100 ? -7.564 4.501 16.073 1.00 70.38 100 PHE A N 1
ATOM 764 C CA . PHE A 1 100 ? -7.539 3.443 15.077 1.00 70.38 100 PHE A CA 1
ATOM 765 C C . PHE A 1 100 ? -8.064 3.924 13.715 1.00 70.38 100 PHE A C 1
ATOM 767 O O . PHE A 1 100 ? -7.418 3.665 12.702 1.00 70.38 100 PHE A O 1
ATOM 774 N N . ASP A 1 101 ? -9.184 4.654 13.687 1.00 71.75 101 ASP A N 1
ATOM 775 C CA . ASP A 1 101 ? -9.732 5.214 12.446 1.00 71.75 101 ASP A CA 1
ATOM 776 C C . ASP A 1 101 ? -8.732 6.159 11.756 1.00 71.75 101 ASP A C 1
ATOM 778 O O . ASP A 1 101 ? -8.495 6.040 10.555 1.00 71.75 101 ASP A O 1
ATOM 782 N N . ASP A 1 102 ? -8.060 7.026 12.520 1.00 73.19 102 ASP A N 1
ATOM 783 C CA . ASP A 1 102 ? -7.022 7.922 11.995 1.00 73.19 102 ASP A CA 1
ATOM 784 C C . ASP A 1 102 ? -5.830 7.149 11.398 1.00 73.19 102 ASP A C 1
ATOM 786 O O . ASP A 1 102 ? -5.422 7.408 10.263 1.00 73.19 102 ASP A O 1
ATOM 790 N N . ILE A 1 103 ? -5.322 6.129 12.100 1.00 70.56 103 ILE A N 1
ATOM 791 C CA . ILE A 1 103 ? -4.211 5.297 11.611 1.00 70.56 103 ILE A CA 1
ATOM 792 C C . ILE A 1 103 ? -4.604 4.545 10.333 1.00 70.56 103 ILE A C 1
ATOM 794 O O . ILE A 1 103 ? -3.844 4.539 9.363 1.00 70.56 103 ILE A O 1
ATOM 798 N N . VAL A 1 104 ? -5.798 3.943 10.293 1.00 71.81 104 VAL A N 1
ATOM 799 C CA . VAL A 1 104 ? -6.297 3.237 9.102 1.00 71.81 104 VAL A CA 1
ATOM 800 C C . VAL A 1 104 ? -6.459 4.199 7.927 1.00 71.81 104 VAL A C 1
ATOM 802 O O . VAL A 1 104 ? -6.067 3.860 6.807 1.00 71.81 104 VAL A O 1
ATOM 805 N N . GLN A 1 105 ? -6.984 5.406 8.153 1.00 75.88 105 GLN A N 1
ATOM 806 C CA . GLN A 1 105 ? -7.093 6.425 7.109 1.00 75.88 105 GLN A CA 1
ATOM 807 C C . GLN A 1 105 ? -5.720 6.862 6.583 1.00 75.88 105 GLN A C 1
ATOM 809 O O . GLN A 1 105 ? -5.554 6.999 5.369 1.00 75.88 105 GLN A O 1
ATOM 814 N N . GLN A 1 106 ? -4.737 7.068 7.462 1.00 76.44 106 GLN A N 1
ATOM 815 C CA . GLN A 1 106 ? -3.375 7.436 7.069 1.00 76.44 106 GLN A CA 1
ATOM 816 C C . GLN A 1 106 ? -2.701 6.323 6.257 1.00 76.44 106 GLN A C 1
ATOM 818 O O . GLN A 1 106 ? -2.206 6.592 5.164 1.00 76.44 106 GLN A O 1
ATOM 823 N N . LEU A 1 107 ? -2.756 5.072 6.726 1.00 72.44 107 LEU A N 1
ATOM 824 C CA . LEU A 1 107 ? -2.205 3.913 6.011 1.00 72.44 107 LEU A CA 1
ATOM 825 C C . LEU A 1 107 ? -2.895 3.682 4.666 1.00 72.44 107 LEU A C 1
ATOM 827 O O . LEU A 1 107 ? -2.229 3.418 3.668 1.00 72.44 107 LEU A O 1
ATOM 831 N N . THR A 1 108 ? -4.218 3.846 4.603 1.00 72.88 108 THR A N 1
ATOM 832 C CA . THR A 1 108 ? -4.965 3.726 3.344 1.00 72.88 108 THR A CA 1
ATOM 833 C C . THR A 1 108 ? -4.529 4.796 2.347 1.00 72.88 108 THR A C 1
ATOM 835 O O . THR A 1 108 ? -4.227 4.469 1.200 1.00 72.88 108 THR A O 1
ATOM 838 N N . LYS A 1 109 ? -4.435 6.064 2.775 1.00 78.88 109 LYS A N 1
ATOM 839 C CA . LYS A 1 109 ? -3.947 7.165 1.925 1.00 78.88 109 LYS A CA 1
ATOM 840 C C . LYS A 1 109 ? -2.518 6.911 1.446 1.00 78.88 109 LYS A C 1
ATOM 842 O O . LYS A 1 109 ? -2.223 7.124 0.274 1.00 78.88 109 LYS A O 1
ATOM 847 N N . HIS A 1 110 ? -1.656 6.419 2.331 1.00 75.88 110 HIS A N 1
ATOM 848 C CA . HIS A 1 110 ? -0.270 6.090 2.020 1.00 75.88 110 HIS A CA 1
ATOM 849 C C . HIS A 1 110 ? -0.160 4.972 0.975 1.00 75.88 110 HIS A C 1
ATOM 851 O O . HIS A 1 110 ? 0.478 5.143 -0.062 1.00 75.88 110 HIS A O 1
ATOM 857 N N . SER A 1 111 ? -0.861 3.857 1.195 1.00 74.75 111 SER A N 1
ATOM 858 C CA . SER A 1 111 ? -0.897 2.720 0.271 1.00 74.75 111 SER A CA 1
ATOM 859 C C . SER A 1 111 ? -1.471 3.107 -1.099 1.00 74.75 111 SER A C 1
ATOM 861 O O . SER A 1 111 ? -0.937 2.706 -2.138 1.00 74.75 111 SER A O 1
ATOM 863 N N . GLN A 1 112 ? -2.510 3.951 -1.123 1.00 79.75 112 GLN A N 1
ATOM 864 C CA . GLN A 1 112 ? -3.069 4.514 -2.356 1.00 79.75 112 GLN A CA 1
ATOM 865 C C . GLN A 1 112 ? -2.060 5.405 -3.092 1.00 79.75 112 GLN A C 1
ATOM 867 O O . GLN A 1 112 ? -1.915 5.262 -4.307 1.00 79.75 112 GLN A O 1
ATOM 872 N N . SER A 1 113 ? -1.340 6.278 -2.375 1.00 81.50 113 SER A N 1
ATOM 873 C CA . SER A 1 113 ? -0.293 7.139 -2.949 1.00 81.50 113 SER A CA 1
ATOM 874 C C . SER A 1 113 ? 0.809 6.306 -3.607 1.00 81.50 113 SER A C 1
ATOM 876 O O . SER A 1 113 ? 1.066 6.454 -4.803 1.00 81.50 113 SER A O 1
ATOM 878 N N . ARG A 1 114 ? 1.365 5.327 -2.879 1.00 78.50 114 ARG A N 1
ATOM 879 C CA . ARG A 1 114 ? 2.407 4.415 -3.385 1.00 78.50 114 ARG A CA 1
ATOM 880 C C . ARG A 1 114 ? 1.942 3.633 -4.607 1.00 78.50 114 ARG A C 1
ATOM 882 O O . ARG A 1 114 ? 2.649 3.568 -5.609 1.00 78.50 114 ARG A O 1
ATOM 889 N N . THR A 1 115 ? 0.727 3.087 -4.561 1.00 81.50 115 THR A N 1
ATOM 890 C CA . THR A 1 115 ? 0.143 2.357 -5.698 1.00 81.50 115 THR A CA 1
ATOM 891 C C . THR A 1 115 ? -0.011 3.264 -6.921 1.00 81.50 115 THR A C 1
ATOM 893 O O . THR A 1 115 ? 0.337 2.861 -8.030 1.00 81.50 115 THR A O 1
ATOM 896 N N . SER A 1 116 ? -0.465 4.507 -6.731 1.00 83.62 116 SER A N 1
ATOM 897 C CA . SER A 1 116 ? -0.575 5.505 -7.801 1.00 83.62 116 SER A CA 1
ATOM 898 C C . SER A 1 116 ? 0.792 5.857 -8.402 1.00 83.62 116 SER A C 1
ATOM 900 O O . SER A 1 116 ? 0.940 5.902 -9.624 1.00 83.62 116 SER A O 1
ATOM 902 N N . HIS A 1 117 ? 1.814 6.050 -7.565 1.00 81.50 117 HIS A N 1
ATOM 903 C CA . HIS A 1 117 ? 3.190 6.311 -7.995 1.00 81.50 117 HIS A CA 1
ATOM 904 C C . HIS A 1 117 ? 3.776 5.149 -8.812 1.00 81.50 117 HIS A C 1
ATOM 906 O O . HIS A 1 117 ? 4.343 5.366 -9.886 1.00 81.50 117 HIS A O 1
ATOM 912 N N . ILE A 1 118 ? 3.560 3.909 -8.370 1.00 80.38 118 ILE A N 1
ATOM 913 C CA . ILE A 1 118 ? 3.952 2.699 -9.105 1.00 80.38 118 ILE A CA 1
ATOM 914 C C . ILE A 1 118 ? 3.211 2.599 -10.446 1.00 80.38 118 ILE A C 1
ATOM 916 O O . ILE A 1 118 ? 3.821 2.321 -11.478 1.00 80.38 118 ILE A O 1
ATOM 920 N N . GLN A 1 119 ? 1.904 2.865 -10.470 1.00 83.69 119 GLN A N 1
ATOM 921 C CA . GLN A 1 119 ? 1.121 2.833 -11.706 1.00 83.69 119 GLN A CA 1
ATOM 922 C C . GLN A 1 119 ? 1.593 3.898 -12.706 1.00 83.69 119 GLN A C 1
ATOM 924 O O . GLN A 1 119 ? 1.714 3.621 -13.901 1.00 83.69 119 GLN A O 1
ATOM 929 N N . MET A 1 120 ? 1.919 5.102 -12.228 1.00 83.75 120 MET A N 1
ATOM 930 C CA . MET A 1 120 ? 2.509 6.157 -13.051 1.00 83.75 120 MET A CA 1
ATOM 931 C C . MET A 1 120 ? 3.852 5.719 -13.651 1.00 83.75 120 MET A C 1
ATOM 933 O O . MET A 1 120 ? 4.102 5.980 -14.828 1.00 83.75 120 MET A O 1
ATOM 937 N N . MET A 1 121 ? 4.689 5.019 -12.880 1.00 82.00 121 MET A N 1
ATOM 938 C CA . MET A 1 121 ? 5.947 4.453 -13.374 1.00 82.00 121 MET A CA 1
ATOM 939 C C . MET A 1 121 ? 5.719 3.449 -14.502 1.00 82.00 121 MET A C 1
ATOM 941 O O . MET A 1 121 ? 6.385 3.538 -15.527 1.00 82.00 121 MET A O 1
ATOM 945 N N . PHE A 1 122 ? 4.776 2.517 -14.337 1.00 81.06 122 PHE A N 1
ATOM 946 C CA . PHE A 1 122 ? 4.472 1.526 -15.371 1.00 81.06 122 PHE A CA 1
ATOM 947 C C . PHE A 1 122 ? 3.959 2.168 -16.653 1.00 81.06 122 PHE A C 1
ATOM 949 O O . PHE A 1 122 ? 4.379 1.771 -17.736 1.00 81.06 122 PHE A O 1
ATOM 956 N N . ASN A 1 123 ? 3.108 3.188 -16.538 1.00 85.69 123 ASN A N 1
ATOM 957 C CA . ASN A 1 123 ? 2.636 3.933 -17.700 1.00 85.69 123 ASN A CA 1
ATOM 958 C C . ASN A 1 123 ? 3.795 4.635 -18.415 1.00 85.69 123 ASN A C 1
ATOM 960 O O . ASN A 1 123 ? 3.900 4.538 -19.632 1.00 85.69 123 ASN A O 1
ATOM 964 N N . LYS A 1 124 ? 4.696 5.288 -17.669 1.00 82.44 124 LYS A N 1
ATOM 965 C CA . LYS A 1 124 ? 5.899 5.898 -18.248 1.00 82.44 124 LYS A CA 1
ATOM 966 C C . LYS A 1 124 ? 6.777 4.857 -18.935 1.00 82.44 124 LYS A C 1
ATOM 968 O O . LYS A 1 124 ? 7.154 5.062 -20.079 1.00 82.44 124 LYS A O 1
ATOM 973 N N . LEU A 1 125 ? 7.071 3.743 -18.264 1.00 80.44 125 LEU A N 1
ATOM 974 C CA . LEU A 1 125 ? 7.864 2.647 -18.820 1.00 80.44 125 LEU A CA 1
ATOM 975 C C . LEU A 1 125 ? 7.260 2.129 -20.129 1.00 80.44 125 LEU A C 1
ATOM 977 O O . LEU A 1 125 ? 7.992 1.961 -21.096 1.00 80.44 125 LEU A O 1
ATOM 981 N N . ALA A 1 126 ? 5.943 1.917 -20.171 1.00 81.69 126 ALA A N 1
ATOM 982 C CA . ALA A 1 126 ? 5.247 1.498 -21.382 1.00 81.69 126 ALA A CA 1
ATOM 983 C C . ALA A 1 126 ? 5.424 2.521 -22.515 1.00 81.69 126 ALA A C 1
ATOM 985 O O . ALA A 1 126 ? 5.841 2.139 -23.603 1.00 81.69 126 ALA A O 1
ATOM 986 N N . THR A 1 127 ? 5.221 3.816 -22.238 1.00 84.69 127 THR A N 1
ATOM 987 C CA . THR A 1 127 ? 5.443 4.890 -23.220 1.00 84.69 127 THR A CA 1
ATOM 988 C C . THR A 1 127 ? 6.881 4.909 -23.739 1.00 84.69 127 THR A C 1
ATOM 990 O O . THR A 1 127 ? 7.092 4.962 -24.945 1.00 84.69 127 THR A O 1
ATOM 993 N N . TYR A 1 128 ? 7.875 4.830 -22.851 1.00 79.81 128 TYR A N 1
ATOM 994 C CA . TYR A 1 128 ? 9.286 4.833 -23.241 1.00 79.81 128 TYR A CA 1
ATOM 995 C C . TYR A 1 128 ? 9.658 3.596 -24.071 1.00 79.81 128 TYR A C 1
ATOM 997 O O . TYR A 1 128 ? 10.430 3.709 -25.018 1.00 79.81 128 TYR A O 1
ATOM 1005 N N . LEU A 1 129 ? 9.106 2.421 -23.752 1.00 79.38 129 LEU A N 1
ATOM 1006 C CA . LEU A 1 129 ? 9.319 1.202 -24.538 1.00 79.38 129 LEU A CA 1
ATOM 1007 C C . LEU A 1 129 ? 8.678 1.296 -25.928 1.00 79.38 129 LEU A C 1
ATOM 1009 O O . LEU A 1 129 ? 9.298 0.874 -26.904 1.00 79.38 129 LEU A O 1
ATOM 1013 N N . ASP A 1 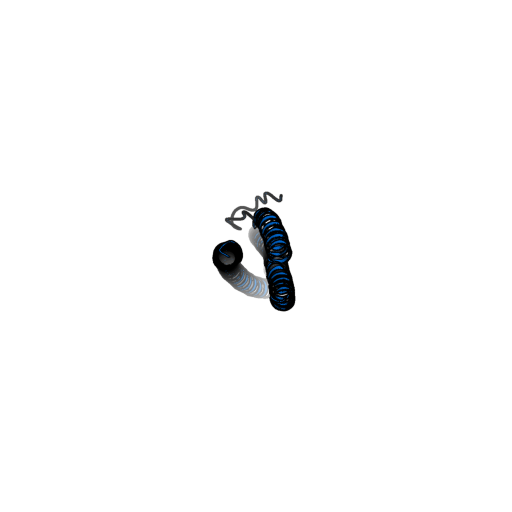130 ? 7.478 1.871 -26.030 1.00 82.50 130 ASP A N 1
ATOM 1014 C CA . ASP A 1 130 ? 6.822 2.119 -27.316 1.00 82.50 130 ASP A CA 1
ATOM 1015 C C . ASP A 1 130 ? 7.633 3.109 -28.167 1.00 82.50 130 ASP A C 1
ATOM 1017 O O . ASP A 1 130 ? 7.877 2.856 -29.345 1.00 82.50 130 ASP A O 1
ATOM 1021 N N . GLU A 1 131 ? 8.142 4.187 -27.567 1.00 82.56 131 GLU A N 1
ATOM 1022 C CA . GLU A 1 131 ? 9.002 5.157 -28.253 1.00 82.56 131 GLU A CA 1
ATOM 1023 C C . GLU A 1 131 ? 10.335 4.538 -28.696 1.00 82.56 131 GLU A C 1
ATOM 1025 O O . GLU A 1 131 ? 10.764 4.766 -29.823 1.00 82.56 131 GLU A O 1
ATOM 1030 N N . ILE A 1 132 ? 10.983 3.720 -27.859 1.00 77.44 132 ILE A N 1
ATOM 1031 C CA . ILE A 1 132 ? 12.219 3.009 -28.228 1.00 77.44 132 ILE A CA 1
ATOM 1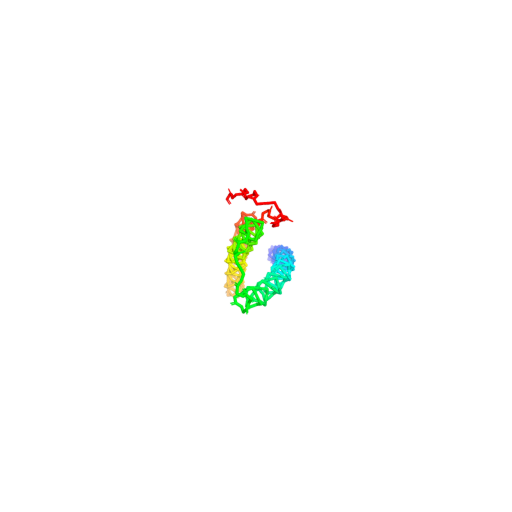032 C C . ILE A 1 132 ? 11.964 2.055 -29.400 1.00 77.44 132 ILE A C 1
ATOM 1034 O O . ILE A 1 132 ? 12.768 1.994 -30.329 1.00 77.44 132 ILE A O 1
ATOM 1038 N N . LYS A 1 133 ? 10.821 1.363 -29.410 1.00 78.06 133 LYS A N 1
ATOM 1039 C CA . LYS A 1 133 ? 10.409 0.500 -30.523 1.00 78.06 133 LYS A CA 1
ATOM 1040 C C . LYS A 1 133 ? 10.164 1.289 -31.815 1.00 78.06 133 LYS A C 1
ATOM 1042 O O . LYS A 1 133 ? 10.497 0.818 -32.898 1.00 78.06 133 LYS A O 1
ATOM 1047 N N . GLU A 1 134 ? 9.610 2.497 -31.732 1.00 79.75 134 GLU A N 1
ATOM 1048 C CA . GLU A 1 134 ? 9.479 3.388 -32.895 1.00 79.75 134 GLU A CA 1
ATOM 1049 C C . GLU A 1 134 ? 10.832 3.955 -33.362 1.00 79.75 134 GLU A C 1
ATOM 1051 O O . GLU A 1 134 ? 11.021 4.245 -34.550 1.00 79.75 134 GLU A O 1
ATOM 1056 N N . LEU A 1 135 ? 11.783 4.097 -32.437 1.00 75.44 135 LEU A N 1
ATOM 1057 C CA . LEU A 1 135 ? 13.148 4.547 -32.692 1.00 75.44 135 LEU A CA 1
ATOM 1058 C C . LEU A 1 135 ? 14.071 3.442 -33.212 1.00 75.44 135 LEU A C 1
ATOM 1060 O O . LEU A 1 135 ? 15.135 3.786 -33.703 1.00 75.44 135 LEU A O 1
ATOM 1064 N N . GLU A 1 136 ? 13.669 2.169 -33.213 1.00 60.78 136 GLU A N 1
ATOM 1065 C CA . GLU A 1 136 ? 14.437 1.034 -33.767 1.00 60.78 136 GLU A CA 1
ATOM 1066 C C . GLU A 1 136 ? 14.812 1.237 -35.263 1.00 60.78 136 GLU A C 1
ATOM 1068 O O . GLU A 1 136 ? 15.710 0.587 -35.791 1.00 60.78 136 GLU A O 1
ATOM 1073 N N . TYR A 1 137 ? 14.179 2.204 -35.948 1.00 54.28 137 TYR A N 1
ATOM 1074 C CA . TYR A 1 137 ? 14.497 2.646 -37.317 1.00 54.28 137 TYR A CA 1
ATOM 1075 C C . TYR A 1 137 ? 15.291 3.972 -37.413 1.00 54.28 137 TYR A C 1
ATOM 1077 O O . TYR A 1 137 ? 15.548 4.463 -38.517 1.00 54.28 137 TYR A O 1
ATOM 1085 N N . LYS A 1 138 ? 15.660 4.593 -36.286 1.00 55.69 138 LYS A N 1
ATOM 1086 C CA . LYS A 1 138 ? 16.397 5.867 -36.165 1.00 55.69 138 LYS A CA 1
ATOM 1087 C C . LYS A 1 138 ? 17.652 5.662 -35.297 1.00 55.69 138 LYS A C 1
ATOM 1089 O O . LYS A 1 138 ? 17.776 4.668 -34.601 1.00 55.69 138 LYS A O 1
ATOM 1094 N N . SER A 1 139 ? 18.644 6.547 -35.412 1.00 66.31 139 SER A N 1
ATOM 1095 C CA . SER A 1 139 ? 20.010 6.273 -34.934 1.00 66.31 139 SER A CA 1
ATOM 1096 C C . SER A 1 139 ? 20.115 5.972 -33.428 1.00 66.31 139 SER A C 1
ATOM 1098 O O . SER A 1 139 ? 19.430 6.589 -32.612 1.00 66.31 139 SER A O 1
ATOM 1100 N N . ALA A 1 140 ?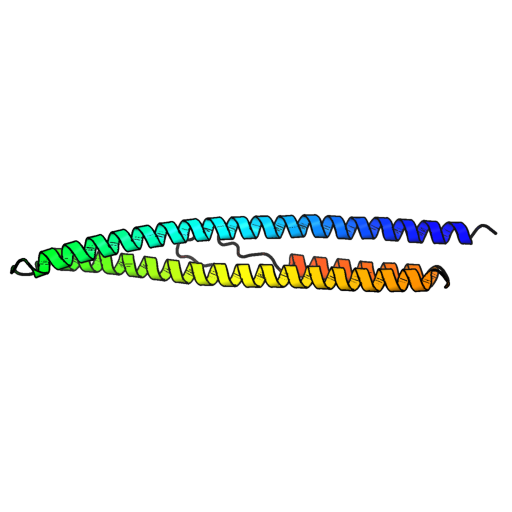 21.058 5.092 -33.069 1.00 69.62 140 ALA A N 1
ATOM 1101 C CA . ALA A 1 140 ? 21.355 4.651 -31.701 1.00 69.62 140 ALA A CA 1
ATOM 1102 C C . ALA A 1 140 ? 21.493 5.770 -30.633 1.00 69.62 140 ALA A C 1
ATOM 1104 O O . ALA A 1 140 ? 21.011 5.572 -29.517 1.00 69.62 140 ALA A O 1
ATOM 1105 N N . PRO A 1 141 ? 22.025 6.977 -30.936 1.00 77.25 141 PRO A N 1
ATOM 1106 C CA . PRO A 1 141 ? 22.025 8.096 -29.989 1.00 77.25 141 PRO A CA 1
ATOM 1107 C C . PRO A 1 141 ? 20.644 8.459 -29.422 1.00 77.25 141 PRO A C 1
ATOM 1109 O O . PRO A 1 141 ? 20.528 8.734 -28.233 1.00 77.25 141 PRO A O 1
ATOM 1112 N N . ALA A 1 142 ? 19.587 8.409 -30.240 1.00 77.44 142 ALA A N 1
ATOM 1113 C CA . ALA A 1 142 ? 18.239 8.763 -29.792 1.00 77.44 142 ALA A CA 1
ATOM 1114 C C . ALA A 1 142 ? 17.649 7.719 -28.828 1.00 77.44 142 ALA A C 1
ATOM 1116 O O . ALA A 1 142 ? 16.877 8.067 -27.935 1.00 77.44 142 ALA A O 1
ATOM 1117 N N . ILE A 1 143 ? 18.024 6.446 -28.996 1.00 78.88 143 ILE A N 1
ATOM 1118 C CA . ILE A 1 143 ? 17.6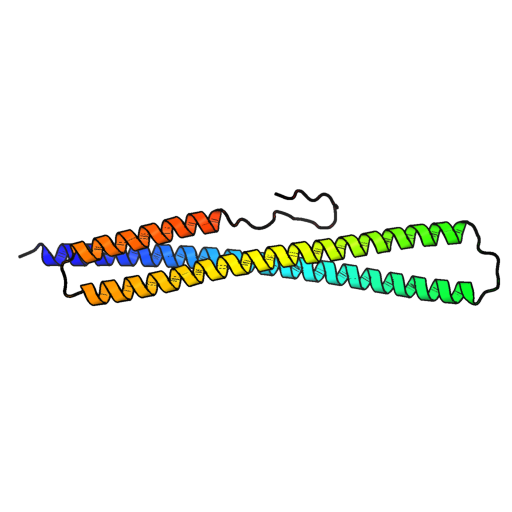39 5.359 -28.089 1.00 78.88 143 ILE A CA 1
ATOM 1119 C C . ILE A 1 143 ? 18.344 5.546 -26.740 1.00 78.88 143 ILE A C 1
ATOM 1121 O O . ILE A 1 143 ? 17.692 5.487 -25.697 1.00 78.88 143 ILE A O 1
ATOM 1125 N N . ASN A 1 144 ? 19.644 5.853 -26.755 1.00 81.62 144 ASN A N 1
ATOM 1126 C CA . ASN A 1 144 ? 20.431 6.074 -25.539 1.00 81.62 144 ASN A CA 1
ATOM 1127 C C . ASN A 1 144 ? 19.922 7.269 -24.721 1.00 81.62 144 ASN A C 1
ATOM 1129 O O . ASN A 1 144 ? 19.748 7.147 -23.506 1.00 81.62 144 ASN A O 1
ATOM 1133 N N . ASP A 1 145 ? 19.608 8.391 -25.376 1.00 83.19 145 ASP A N 1
ATOM 1134 C CA . ASP A 1 145 ? 19.006 9.557 -24.716 1.00 83.19 145 ASP A CA 1
ATOM 1135 C C . ASP A 1 145 ? 17.691 9.175 -24.019 1.00 83.19 145 ASP A C 1
ATOM 1137 O O . ASP A 1 145 ? 17.436 9.566 -22.875 1.00 83.19 145 ASP A O 1
ATOM 1141 N N . ARG A 1 146 ? 16.876 8.330 -24.663 1.00 83.00 146 ARG A N 1
ATOM 1142 C CA . ARG A 1 146 ? 15.583 7.929 -24.110 1.00 83.00 146 ARG A CA 1
ATOM 1143 C C . ARG A 1 146 ? 15.691 6.968 -22.931 1.00 83.00 146 ARG A C 1
ATOM 1145 O O . ARG A 1 146 ? 14.935 7.083 -21.965 1.00 83.00 146 ARG A O 1
ATOM 1152 N N . ILE A 1 147 ? 16.665 6.062 -22.970 1.00 82.44 147 ILE A N 1
ATOM 1153 C CA . ILE A 1 147 ? 16.997 5.196 -21.834 1.00 82.44 147 ILE A CA 1
ATOM 1154 C C . ILE A 1 147 ? 17.481 6.043 -20.643 1.00 82.44 147 ILE A C 1
ATOM 1156 O O . ILE A 1 147 ? 17.109 5.771 -19.497 1.00 82.44 147 ILE A O 1
ATOM 1160 N N . HIS A 1 148 ? 18.255 7.103 -20.898 1.00 85.81 148 HIS A N 1
ATOM 1161 C CA . HIS A 1 148 ? 18.698 8.041 -19.866 1.00 85.81 148 HIS A CA 1
ATOM 1162 C C . HIS A 1 148 ? 17.541 8.809 -19.212 1.00 85.81 148 HIS A C 1
ATOM 1164 O O . HIS A 1 148 ? 17.505 8.894 -17.979 1.00 85.81 148 HIS A O 1
ATOM 1170 N N . ASP A 1 149 ? 16.586 9.312 -19.998 1.00 86.81 149 ASP A N 1
ATOM 1171 C CA . ASP A 1 149 ? 15.379 9.981 -19.489 1.00 86.81 149 ASP A CA 1
ATOM 1172 C C . ASP A 1 149 ? 14.579 9.064 -18.552 1.00 86.81 149 ASP A C 1
ATOM 1174 O O . ASP A 1 149 ? 14.242 9.441 -17.424 1.00 86.81 149 ASP A O 1
ATOM 1178 N N . LEU A 1 150 ? 14.325 7.822 -18.980 1.00 83.88 150 LEU A N 1
ATOM 1179 C CA . LEU A 1 150 ? 13.600 6.848 -18.165 1.00 83.88 150 LEU A CA 1
ATOM 1180 C C . LEU A 1 150 ? 14.366 6.518 -16.878 1.00 83.88 150 LEU A C 1
ATOM 1182 O O . LEU A 1 150 ? 13.769 6.421 -15.804 1.00 83.88 150 LEU A O 1
ATOM 1186 N N . ARG A 1 151 ? 15.694 6.393 -16.944 1.00 86.19 151 ARG A N 1
ATOM 1187 C CA . ARG A 1 151 ? 16.516 6.158 -15.752 1.00 86.19 151 ARG A CA 1
ATOM 1188 C C . ARG A 1 151 ? 16.438 7.318 -14.762 1.00 86.19 151 ARG A C 1
ATOM 1190 O O . ARG A 1 151 ? 16.372 7.088 -13.553 1.00 86.19 151 ARG A O 1
ATOM 1197 N N . HIS A 1 152 ? 16.422 8.553 -15.257 1.00 88.56 152 HIS A N 1
ATOM 1198 C CA . HIS A 1 152 ? 16.226 9.737 -14.426 1.00 88.56 152 HIS A CA 1
ATOM 1199 C C . HIS A 1 152 ? 14.851 9.723 -13.743 1.00 88.56 152 HIS A C 1
ATOM 1201 O O . HIS A 1 152 ? 14.759 9.953 -12.535 1.00 88.56 152 HIS A O 1
ATOM 1207 N N . ASP A 1 153 ? 13.797 9.386 -14.487 1.00 86.06 153 ASP A N 1
ATOM 1208 C CA . ASP A 1 153 ? 12.439 9.263 -13.956 1.00 86.06 153 ASP A CA 1
ATOM 1209 C C . ASP A 1 153 ? 12.331 8.182 -12.866 1.00 86.06 153 ASP A C 1
ATOM 1211 O O . ASP A 1 153 ? 11.733 8.428 -11.815 1.00 86.06 153 ASP A O 1
ATOM 1215 N N . VAL A 1 154 ? 12.955 7.015 -13.065 1.00 84.62 154 VAL A N 1
ATOM 1216 C CA . VAL A 1 154 ? 13.013 5.937 -12.058 1.00 84.62 154 VAL A CA 1
ATOM 1217 C C . VAL A 1 154 ? 13.758 6.396 -10.801 1.00 84.62 154 VAL A C 1
ATOM 1219 O O . VAL A 1 154 ? 13.305 6.146 -9.683 1.00 84.62 154 VAL A O 1
ATOM 1222 N N . ALA A 1 155 ? 14.876 7.111 -10.954 1.00 86.44 155 ALA A N 1
ATOM 1223 C CA . ALA A 1 155 ? 15.626 7.645 -9.819 1.00 86.44 155 ALA A CA 1
ATOM 1224 C C . ALA A 1 155 ? 14.812 8.679 -9.026 1.00 86.44 155 ALA A C 1
ATOM 1226 O O . ALA A 1 155 ? 14.808 8.654 -7.793 1.00 86.44 155 ALA A O 1
ATOM 1227 N N . LYS A 1 156 ? 14.087 9.564 -9.718 1.00 87.00 156 LYS A N 1
ATOM 1228 C CA . LYS A 1 156 ? 13.203 10.546 -9.086 1.00 87.00 156 LYS A CA 1
ATOM 1229 C C . LYS A 1 156 ? 12.082 9.865 -8.303 1.00 87.00 156 LYS A C 1
ATOM 1231 O O . LYS A 1 156 ? 11.859 10.208 -7.144 1.00 87.00 156 LYS A O 1
ATOM 1236 N N . LEU A 1 157 ? 11.431 8.875 -8.907 1.00 82.94 157 LEU A N 1
ATOM 1237 C CA . LEU A 1 157 ? 10.371 8.108 -8.263 1.00 82.94 157 LEU A CA 1
ATOM 1238 C C . LEU A 1 157 ? 10.867 7.402 -7.000 1.00 82.94 157 LEU A C 1
ATOM 1240 O O . LEU A 1 157 ? 10.205 7.437 -5.970 1.00 82.94 157 LEU A O 1
ATOM 1244 N N . ARG A 1 158 ? 12.059 6.800 -7.053 1.00 83.50 158 ARG A N 1
ATOM 1245 C CA . ARG A 1 158 ? 12.671 6.172 -5.879 1.00 83.50 158 ARG A CA 1
ATOM 1246 C C . ARG A 1 158 ? 12.824 7.161 -4.720 1.00 83.50 158 ARG A C 1
ATOM 1248 O O . ARG A 1 158 ? 12.535 6.809 -3.583 1.00 83.50 158 ARG A O 1
ATOM 1255 N N . ILE A 1 159 ? 13.248 8.394 -5.002 1.00 85.12 159 ILE A N 1
ATOM 1256 C CA . ILE A 1 159 ? 13.374 9.449 -3.984 1.00 85.12 159 ILE A CA 1
ATOM 1257 C C . ILE A 1 159 ? 12.001 9.835 -3.417 1.00 85.12 159 ILE A C 1
ATOM 1259 O O . ILE A 1 159 ? 11.892 10.120 -2.226 1.00 85.12 159 ILE A O 1
ATOM 1263 N N . GLU A 1 160 ? 10.961 9.879 -4.248 1.00 82.44 160 GLU A N 1
ATOM 1264 C CA . GLU A 1 160 ? 9.591 10.167 -3.806 1.00 82.44 160 GLU A CA 1
ATOM 1265 C C . GLU A 1 160 ? 9.052 9.047 -2.900 1.00 82.44 160 GLU A C 1
ATOM 1267 O O . GLU A 1 160 ? 8.595 9.336 -1.796 1.00 82.44 160 GLU A O 1
ATOM 1272 N N . LEU A 1 161 ? 9.232 7.782 -3.286 1.00 76.94 161 LEU A N 1
ATOM 1273 C CA . LEU A 1 161 ? 8.823 6.610 -2.499 1.00 76.94 161 LEU A CA 1
ATOM 1274 C C . LEU A 1 161 ? 9.594 6.463 -1.175 1.00 76.94 161 LEU A C 1
ATOM 1276 O O . LEU A 1 161 ? 9.048 5.961 -0.196 1.00 76.94 161 LEU A O 1
ATOM 1280 N N . GLU A 1 162 ? 10.850 6.919 -1.110 1.00 78.50 162 GLU A N 1
ATOM 1281 C CA . GLU A 1 162 ? 11.644 6.922 0.131 1.00 78.50 162 GLU A CA 1
ATOM 1282 C C . GLU A 1 162 ? 11.221 8.025 1.120 1.00 78.50 162 GLU A C 1
ATOM 1284 O O . GLU A 1 162 ? 11.463 7.894 2.324 1.00 78.50 162 GLU A O 1
ATOM 1289 N N . LYS A 1 163 ? 10.579 9.103 0.645 1.00 77.31 163 LYS A N 1
ATOM 1290 C CA . LYS A 1 163 ? 9.996 10.148 1.508 1.00 77.31 163 LYS A CA 1
ATOM 1291 C C . LYS A 1 163 ? 8.677 9.707 2.136 1.00 77.31 163 LYS A C 1
ATOM 1293 O O . LYS A 1 163 ? 8.352 10.152 3.234 1.00 77.31 163 LYS A O 1
ATOM 1298 N N . GLU A 1 164 ? 7.944 8.837 1.452 1.00 68.12 164 GLU A N 1
ATOM 1299 C CA . GLU A 1 164 ? 6.709 8.203 1.916 1.00 68.12 164 GLU A CA 1
ATOM 1300 C C . GLU A 1 164 ? 7.037 7.074 2.912 1.00 68.12 164 GLU A C 1
ATOM 1302 O O . GLU A 1 164 ? 6.873 5.892 2.624 1.00 68.12 164 GLU A O 1
ATOM 1307 N N . ASN A 1 165 ? 7.599 7.427 4.073 1.00 58.44 165 ASN A N 1
ATOM 1308 C CA . ASN A 1 165 ? 7.865 6.477 5.153 1.00 58.44 165 ASN A CA 1
ATOM 1309 C C . ASN A 1 165 ? 6.625 6.382 6.060 1.00 58.44 165 ASN A C 1
ATOM 1311 O O . ASN A 1 165 ? 6.212 7.411 6.607 1.00 58.44 165 ASN A O 1
ATOM 1315 N N . PRO A 1 166 ? 6.041 5.190 6.266 1.00 60.38 166 PRO A N 1
ATOM 1316 C CA . PRO A 1 166 ? 4.816 5.061 7.033 1.00 60.38 166 PRO A CA 1
ATOM 1317 C C . PRO A 1 166 ? 5.049 5.261 8.537 1.00 60.38 166 PRO A C 1
ATOM 1319 O O . PRO A 1 166 ? 6.115 4.994 9.097 1.00 60.38 166 PRO A O 1
ATOM 1322 N N . VAL A 1 167 ? 3.987 5.757 9.165 1.00 54.94 167 VAL A N 1
ATOM 1323 C CA . VAL A 1 167 ? 3.762 6.032 10.589 1.00 54.94 167 VAL A CA 1
ATOM 1324 C C . VAL A 1 167 ? 4.541 5.098 11.535 1.00 54.94 167 VAL A C 1
ATOM 1326 O O . VAL A 1 167 ? 4.354 3.885 11.540 1.00 54.94 167 VAL A O 1
ATOM 1329 N N . LYS A 1 168 ? 5.375 5.674 12.416 1.00 53.41 168 LYS A N 1
ATOM 1330 C CA . LYS A 1 168 ? 6.179 4.953 13.431 1.00 53.41 168 LYS A CA 1
ATOM 1331 C C . LYS A 1 168 ? 5.392 4.600 14.702 1.00 53.41 168 LYS A C 1
ATOM 1333 O O . LYS A 1 168 ? 5.931 4.688 15.807 1.00 53.41 168 LYS A O 1
ATOM 1338 N N . GLN A 1 169 ? 4.118 4.237 14.592 1.00 53.12 169 GLN A N 1
ATOM 1339 C CA . GLN A 1 169 ? 3.300 3.973 15.775 1.00 53.12 169 GLN A CA 1
ATOM 1340 C C . GLN A 1 169 ? 3.326 2.482 16.122 1.00 53.12 169 GLN A C 1
ATOM 1342 O O . GLN A 1 169 ? 2.549 1.677 15.626 1.00 53.12 169 GLN A O 1
ATOM 1347 N N . THR A 1 170 ? 4.261 2.103 16.992 1.00 51.94 170 THR A N 1
ATOM 1348 C CA . THR A 1 170 ? 4.484 0.707 17.403 1.00 51.94 170 THR A CA 1
ATOM 1349 C C . THR A 1 170 ? 3.491 0.203 18.450 1.00 51.94 170 THR A C 1
ATOM 1351 O O . THR A 1 170 ? 3.464 -0.995 18.725 1.00 51.94 170 THR A O 1
ATOM 1354 N N . SER A 1 171 ? 2.686 1.085 19.057 1.00 49.94 171 SER A N 1
ATOM 1355 C CA . SER A 1 171 ? 1.707 0.692 20.071 1.00 49.94 171 SER A CA 1
ATOM 1356 C C . SER A 1 171 ? 0.584 1.715 20.274 1.00 49.94 171 SER A C 1
ATOM 1358 O O . SER A 1 171 ? 0.826 2.919 20.355 1.00 49.94 171 SER A O 1
ATOM 1360 N N . LEU A 1 172 ? -0.640 1.206 20.449 1.00 57.47 172 LEU A N 1
ATOM 1361 C CA . LEU A 1 172 ? -1.827 1.942 20.906 1.00 57.47 172 LEU A CA 1
ATOM 1362 C C . LEU A 1 172 ? -1.962 1.967 22.444 1.00 57.47 172 LEU A C 1
ATOM 1364 O O . LEU A 1 172 ? -2.825 2.659 22.978 1.00 57.47 172 LEU A O 1
ATOM 1368 N N . SER A 1 173 ? -1.133 1.211 23.178 1.00 52.41 173 SER A N 1
ATOM 1369 C CA . SER A 1 173 ? -1.273 1.024 24.635 1.00 52.41 173 SER A CA 1
ATOM 1370 C C . SER A 1 173 ? -0.808 2.219 25.470 1.00 52.41 173 SER A C 1
ATOM 1372 O O . SER A 1 173 ? -1.183 2.364 26.633 1.00 52.41 173 SER A O 1
ATOM 1374 N N . THR A 1 174 ? -0.005 3.098 24.880 1.00 47.50 174 THR A N 1
ATOM 1375 C CA . THR A 1 174 ? 0.466 4.332 25.498 1.00 47.50 174 THR A CA 1
ATOM 1376 C C . THR A 1 174 ? -0.061 5.480 24.661 1.00 47.50 174 THR A C 1
ATOM 1378 O O . THR A 1 174 ? 0.440 5.695 23.564 1.00 47.50 174 THR A O 1
ATOM 1381 N N . GLY A 1 175 ? -1.058 6.219 25.150 1.00 43.00 175 GLY A N 1
ATOM 1382 C CA . GLY A 1 175 ? -1.669 7.372 24.468 1.00 43.00 175 GLY A CA 1
ATOM 1383 C C . GLY A 1 175 ? -0.741 8.580 24.246 1.00 43.00 175 GLY A C 1
ATOM 1384 O O . GLY A 1 175 ? -1.180 9.718 24.372 1.00 43.00 175 GLY A O 1
ATOM 1385 N N . LYS A 1 176 ? 0.547 8.355 23.970 1.00 36.81 176 LYS A N 1
ATOM 1386 C CA . LYS A 1 176 ? 1.514 9.348 23.517 1.00 36.81 176 LYS A CA 1
ATOM 1387 C C . LYS A 1 176 ? 1.704 9.183 22.016 1.00 36.81 176 LYS A C 1
ATOM 1389 O O . LYS A 1 176 ? 2.440 8.314 21.563 1.00 36.81 176 LYS A O 1
ATOM 1394 N N . THR A 1 177 ? 1.018 10.031 21.270 1.00 46.00 177 THR A N 1
ATOM 1395 C CA . THR A 1 177 ? 1.203 10.202 19.834 1.00 46.00 177 THR A CA 1
ATOM 1396 C C . THR A 1 177 ? 2.365 11.170 19.611 1.00 46.00 177 THR A C 1
ATOM 1398 O O . THR A 1 177 ? 2.285 12.323 20.032 1.00 46.00 177 THR A O 1
ATOM 1401 N N . GLU A 1 178 ? 3.439 10.732 18.956 1.00 35.06 178 GLU A N 1
ATOM 1402 C CA . GLU A 1 178 ? 4.321 11.649 18.226 1.00 35.06 178 GLU A CA 1
ATOM 1403 C C . GLU A 1 178 ? 3.810 11.691 16.783 1.00 35.06 178 GLU A C 1
ATOM 1405 O O . GLU A 1 178 ? 4.014 10.756 16.013 1.00 35.06 178 GLU A O 1
ATOM 1410 N N . LEU A 1 179 ? 3.057 12.746 16.466 1.00 35.97 179 LEU A N 1
ATOM 1411 C CA . LEU A 1 179 ? 2.649 13.091 15.105 1.00 35.97 179 LEU A CA 1
ATOM 1412 C C . LEU A 1 179 ? 3.796 13.882 14.462 1.00 35.97 179 LEU A C 1
ATOM 1414 O O . LEU A 1 179 ? 4.195 14.912 15.009 1.00 35.97 179 LEU A O 1
ATOM 1418 N N . PHE A 1 180 ? 4.297 13.411 13.322 1.00 42.03 180 PHE A N 1
ATOM 1419 C CA . PHE A 1 180 ? 5.097 14.204 12.387 1.00 42.03 180 PHE A CA 1
ATOM 1420 C C . PHE A 1 180 ? 4.383 14.219 11.042 1.00 42.03 180 PHE A C 1
ATOM 1422 O O . PHE A 1 180 ? 4.101 13.109 10.539 1.00 42.03 180 PHE A O 1
#